Protein AF-A0A847SR63-F1 (afdb_monomer)

Radius of gyration: 13.43 Å; Cα contacts (8 Å, |Δi|>4): 79; chains: 1; bounding box: 44×21×29 Å

Structure (mmCIF, N/CA/C/O backbone):
data_AF-A0A847SR63-F1
#
_entry.id   AF-A0A847SR63-F1
#
loop_
_atom_site.group_PDB
_atom_site.id
_atom_site.type_symbol
_atom_site.label_atom_id
_atom_site.label_alt_id
_atom_site.label_comp_id
_atom_site.label_asym_id
_atom_site.label_entity_id
_atom_site.label_seq_id
_atom_site.pdbx_PDB_ins_code
_atom_site.Cartn_x
_atom_site.Cartn_y
_atom_site.Cartn_z
_atom_site.occupancy
_atom_site.B_iso_or_equiv
_atom_site.auth_seq_id
_atom_site.auth_comp_id
_atom_site.auth_asym_id
_atom_site.auth_atom_id
_atom_site.pdbx_PDB_model_num
ATOM 1 N N . MET A 1 1 ? -1.694 1.041 -18.157 1.00 77.69 1 MET A N 1
ATOM 2 C CA . MET A 1 1 ? -2.159 0.428 -16.887 1.00 77.69 1 MET A CA 1
ATOM 3 C C . MET A 1 1 ? -1.931 1.406 -15.738 1.00 77.69 1 MET A C 1
ATOM 5 O O . MET A 1 1 ? -1.073 2.272 -15.864 1.00 77.69 1 MET A O 1
ATOM 9 N N . ASN A 1 2 ? -2.719 1.317 -14.662 1.00 92.88 2 ASN A N 1
ATOM 10 C CA . ASN A 1 2 ? -2.617 2.179 -13.476 1.00 92.88 2 ASN A CA 1
ATOM 11 C C . ASN A 1 2 ? -2.223 1.361 -12.226 1.00 92.88 2 ASN A C 1
ATOM 13 O O . ASN A 1 2 ? -2.070 0.141 -12.300 1.00 92.88 2 ASN A O 1
ATOM 17 N N . SER A 1 3 ? -2.075 2.030 -11.077 1.00 95.62 3 SER A N 1
ATOM 18 C CA . SER A 1 3 ? -1.684 1.386 -9.812 1.00 95.62 3 SER A CA 1
ATOM 19 C C . SER A 1 3 ? -2.616 0.232 -9.410 1.00 95.62 3 SER A C 1
ATOM 21 O O . SER A 1 3 ? -2.138 -0.850 -9.071 1.00 95.62 3 SER A O 1
ATOM 23 N N . PHE A 1 4 ? -3.935 0.409 -9.555 1.00 96.56 4 PHE A N 1
ATOM 24 C CA . PHE A 1 4 ? -4.927 -0.627 -9.249 1.00 96.56 4 PHE A CA 1
ATOM 25 C C . PHE A 1 4 ? -4.761 -1.876 -10.125 1.00 96.56 4 PHE A C 1
ATOM 27 O O . PHE A 1 4 ? -4.704 -2.987 -9.604 1.00 96.56 4 PHE A O 1
ATOM 34 N N . ALA A 1 5 ? -4.595 -1.707 -11.441 1.00 97.06 5 ALA A N 1
ATOM 35 C CA . ALA A 1 5 ? -4.367 -2.830 -12.352 1.00 97.06 5 ALA A CA 1
ATOM 36 C C . ALA A 1 5 ? -3.095 -3.620 -11.989 1.00 97.06 5 ALA A C 1
ATOM 38 O O . ALA A 1 5 ? -3.076 -4.848 -12.067 1.00 97.06 5 ALA A O 1
ATOM 39 N N . HIS A 1 6 ? -2.037 -2.930 -11.552 1.00 97.75 6 HIS A N 1
ATOM 40 C CA . HIS A 1 6 ? -0.809 -3.578 -11.094 1.00 97.75 6 HIS A CA 1
ATOM 41 C C . HIS A 1 6 ? -0.974 -4.298 -9.760 1.00 97.75 6 HIS A C 1
ATOM 43 O O . HIS A 1 6 ? -0.430 -5.391 -9.617 1.00 97.75 6 HIS A O 1
ATOM 49 N N . PHE A 1 7 ? -1.725 -3.727 -8.818 1.00 97.56 7 PHE A N 1
ATOM 50 C CA . PHE A 1 7 ? -2.023 -4.370 -7.540 1.00 97.56 7 PHE A CA 1
ATOM 51 C C . PHE A 1 7 ? -2.856 -5.639 -7.733 1.00 97.56 7 PHE A C 1
ATOM 53 O O . PHE A 1 7 ? -2.508 -6.690 -7.203 1.00 97.56 7 PHE A O 1
ATOM 60 N N . LYS A 1 8 ? -3.880 -5.574 -8.590 1.00 97.12 8 LYS A N 1
ATOM 61 C CA . LYS A 1 8 ? -4.695 -6.725 -8.987 1.00 97.12 8 LYS A CA 1
ATOM 62 C C . LYS A 1 8 ? -3.848 -7.844 -9.602 1.00 97.12 8 LYS A C 1
ATOM 64 O O . LYS A 1 8 ? -3.945 -8.995 -9.189 1.00 97.12 8 LYS A O 1
ATOM 69 N N . ALA A 1 9 ? -2.962 -7.497 -10.538 1.00 97.31 9 ALA A N 1
ATOM 70 C CA . ALA A 1 9 ? -2.038 -8.456 -11.145 1.00 97.31 9 ALA A CA 1
ATOM 71 C C . ALA A 1 9 ? -1.045 -9.055 -10.131 1.00 97.31 9 ALA A C 1
ATOM 73 O O . ALA A 1 9 ? -0.723 -10.232 -10.224 1.00 97.31 9 ALA A O 1
ATOM 74 N N . PHE A 1 10 ? -0.571 -8.261 -9.165 1.00 97.56 10 PHE A N 1
ATOM 75 C CA . PHE A 1 10 ? 0.303 -8.728 -8.085 1.00 97.56 10 PHE A CA 1
ATOM 76 C C . PHE A 1 10 ? -0.406 -9.718 -7.150 1.00 97.56 10 PHE A C 1
ATOM 78 O O . PHE A 1 10 ? 0.188 -10.721 -6.763 1.00 97.56 10 PHE A O 1
ATOM 85 N N . LEU A 1 11 ? -1.662 -9.442 -6.791 1.00 96.88 11 LEU A N 1
ATOM 86 C CA . LEU A 1 11 ? -2.448 -10.315 -5.922 1.00 96.88 11 LEU A CA 1
ATOM 87 C C . LEU A 1 11 ? -2.909 -11.593 -6.627 1.00 96.88 11 LEU A C 1
ATOM 89 O O . LEU A 1 11 ? -3.108 -12.604 -5.958 1.00 96.88 11 LEU A O 1
ATOM 93 N N . GLY A 1 12 ? -3.120 -11.541 -7.946 1.00 97.06 12 GLY A N 1
ATOM 94 C CA . GLY A 1 12 ? -3.724 -12.643 -8.701 1.00 97.06 12 GLY A CA 1
ATOM 95 C C . GLY A 1 12 ? -5.178 -12.911 -8.298 1.00 97.06 12 GLY A C 1
ATOM 96 O O . GLY A 1 12 ? -5.664 -14.025 -8.461 1.00 97.06 12 GLY A O 1
ATOM 97 N N . LYS A 1 13 ? -5.856 -11.908 -7.728 1.00 94.94 13 LYS A N 1
ATOM 98 C CA . LYS A 1 13 ? -7.231 -11.990 -7.223 1.00 94.94 13 LYS A CA 1
ATOM 99 C C . LYS A 1 13 ? -8.022 -10.757 -7.645 1.00 94.94 13 LYS A C 1
ATOM 101 O O . LYS A 1 13 ? -7.464 -9.665 -7.756 1.00 94.94 13 LYS A O 1
ATOM 106 N N . ASP A 1 14 ? -9.329 -10.926 -7.818 1.00 93.88 14 ASP A N 1
ATOM 107 C CA . ASP A 1 14 ? -10.257 -9.825 -8.100 1.00 93.88 14 ASP A CA 1
ATOM 108 C C . ASP A 1 14 ? -10.701 -9.065 -6.844 1.00 93.88 14 ASP A C 1
ATOM 110 O O . ASP A 1 14 ? -11.099 -7.906 -6.940 1.00 93.88 14 ASP A O 1
ATOM 114 N N . PHE A 1 15 ? -10.608 -9.702 -5.674 1.00 94.06 15 PHE A N 1
ATOM 115 C CA . PHE A 1 15 ? -11.064 -9.166 -4.395 1.00 94.06 15 PHE A CA 1
ATOM 116 C C . PHE A 1 15 ? -10.078 -9.501 -3.268 1.00 94.06 15 PHE A C 1
ATOM 118 O O . PHE A 1 15 ? -9.411 -10.539 -3.299 1.00 94.06 15 PHE A O 1
ATOM 125 N N . ILE A 1 16 ? -9.995 -8.615 -2.274 1.00 94.69 16 ILE A N 1
ATOM 126 C CA . ILE A 1 16 ? -9.194 -8.776 -1.058 1.00 94.69 16 ILE A CA 1
ATOM 127 C C . ILE A 1 16 ? -9.881 -8.044 0.100 1.00 94.69 16 ILE A C 1
ATOM 129 O O . ILE A 1 16 ? -10.385 -6.934 -0.078 1.00 94.69 16 ILE A O 1
ATOM 133 N N . SER A 1 17 ? -9.903 -8.657 1.283 1.00 95.94 17 SER A N 1
ATOM 134 C CA . SER A 1 17 ? -10.426 -8.017 2.492 1.00 95.94 17 SER A CA 1
ATOM 135 C C . SER A 1 17 ? -9.421 -7.001 3.061 1.00 95.94 17 SER A C 1
ATOM 137 O O . SER A 1 17 ? -8.216 -7.259 3.006 1.00 95.94 17 SER A O 1
ATOM 139 N N . PRO A 1 18 ? -9.859 -5.882 3.678 1.00 95.19 18 PRO A N 1
ATOM 140 C CA . PRO A 1 18 ? -8.953 -4.939 4.341 1.00 95.19 18 PRO A CA 1
ATOM 141 C C . PRO A 1 18 ? -8.000 -5.601 5.348 1.00 95.19 18 PRO A C 1
ATOM 143 O O . PRO A 1 18 ? -6.830 -5.238 5.405 1.00 95.19 18 PRO A O 1
ATOM 146 N N . VAL A 1 19 ? -8.450 -6.634 6.074 1.00 95.62 19 VAL A N 1
ATOM 147 C CA . VAL A 1 19 ? -7.617 -7.360 7.055 1.00 95.62 19 VAL A CA 1
ATOM 148 C C . VAL A 1 19 ? -6.421 -8.082 6.418 1.00 95.62 19 VAL A C 1
ATOM 150 O O . VAL A 1 19 ? -5.403 -8.302 7.069 1.00 95.62 19 VAL A O 1
ATOM 153 N N . GLU A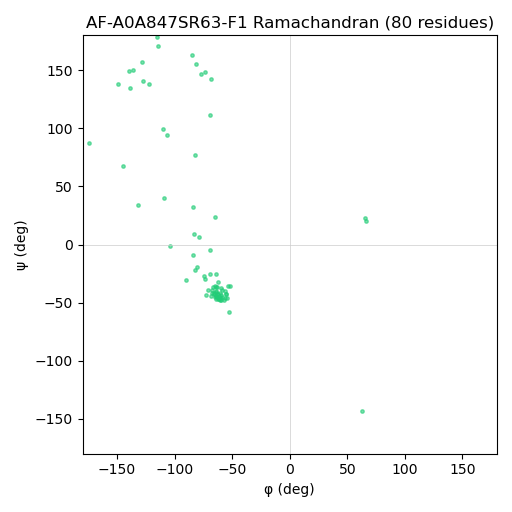 1 20 ? -6.514 -8.434 5.133 1.00 96.06 20 GLU A N 1
ATOM 154 C CA . GLU A 1 20 ? -5.422 -9.076 4.396 1.00 96.06 20 GLU A CA 1
ATOM 155 C C . GLU A 1 20 ? -4.376 -8.054 3.912 1.00 96.06 20 GLU A C 1
ATOM 157 O O . GLU A 1 20 ? -3.234 -8.425 3.626 1.00 96.06 20 GLU A O 1
ATOM 162 N N . ILE A 1 21 ? -4.725 -6.761 3.835 1.00 97.12 21 ILE A N 1
ATOM 163 C CA . ILE A 1 21 ? -3.816 -5.688 3.410 1.00 97.12 21 ILE A CA 1
ATOM 164 C C . ILE A 1 21 ? -2.951 -5.273 4.605 1.00 97.12 21 ILE A C 1
ATOM 166 O O . ILE A 1 21 ? -3.149 -4.251 5.256 1.00 97.12 21 ILE A O 1
ATOM 170 N N . THR A 1 22 ? -1.963 -6.113 4.891 1.00 97.75 22 THR A N 1
ATOM 171 C CA . THR A 1 22 ? -0.947 -5.873 5.919 1.00 97.75 22 THR A CA 1
ATOM 172 C C . THR A 1 22 ? 0.214 -5.041 5.377 1.00 97.75 22 THR A C 1
ATOM 174 O O . THR A 1 22 ? 0.460 -4.995 4.169 1.00 97.75 22 THR A O 1
ATOM 177 N N . GLU A 1 23 ? 1.019 -4.464 6.271 1.00 98.12 23 GLU A N 1
ATOM 178 C CA . GLU A 1 23 ? 2.257 -3.765 5.898 1.00 98.12 23 GLU A CA 1
ATOM 179 C C . GLU A 1 23 ? 3.187 -4.644 5.040 1.00 98.12 23 GLU A C 1
ATOM 181 O O . GLU A 1 23 ? 3.819 -4.171 4.093 1.00 98.12 23 GLU A O 1
ATOM 186 N N . ASN A 1 24 ? 3.232 -5.955 5.307 1.00 98.00 24 ASN A N 1
ATOM 187 C CA . ASN A 1 24 ? 4.011 -6.900 4.509 1.00 98.00 24 ASN A CA 1
ATOM 188 C C . ASN A 1 24 ? 3.497 -7.006 3.061 1.00 98.00 24 ASN A C 1
ATOM 190 O O . ASN A 1 24 ? 4.296 -7.033 2.123 1.00 98.00 24 ASN A O 1
ATOM 194 N N . ILE A 1 25 ? 2.176 -7.017 2.848 1.00 97.94 25 ILE A N 1
ATOM 195 C CA . ILE A 1 25 ? 1.590 -6.972 1.499 1.00 97.94 25 ILE A CA 1
ATOM 196 C C . ILE A 1 25 ? 1.944 -5.656 0.804 1.00 97.94 25 ILE A C 1
ATOM 198 O O . ILE A 1 25 ? 2.359 -5.678 -0.356 1.00 97.94 25 ILE A O 1
ATOM 202 N N . CYS A 1 26 ? 1.881 -4.528 1.514 1.00 98.44 26 CYS A N 1
ATOM 203 C CA . CYS A 1 26 ? 2.283 -3.224 0.987 1.00 98.44 26 CYS A CA 1
ATOM 204 C C . CYS A 1 26 ? 3.768 -3.208 0.567 1.00 98.44 26 CYS A C 1
ATOM 206 O O . CYS A 1 26 ? 4.097 -2.812 -0.556 1.00 98.44 26 CYS A O 1
ATOM 208 N N . LYS A 1 27 ? 4.667 -3.741 1.408 1.00 98.56 27 LYS A N 1
ATOM 209 C CA . LYS A 1 27 ? 6.101 -3.908 1.103 1.00 98.56 27 LYS A CA 1
ATOM 210 C C . LYS A 1 27 ? 6.331 -4.785 -0.130 1.00 98.56 27 LYS A C 1
ATOM 212 O O . LYS A 1 27 ? 7.125 -4.423 -1.002 1.00 98.56 27 LYS A O 1
ATOM 217 N N . ARG A 1 28 ? 5.632 -5.919 -0.233 1.00 98.44 28 ARG A N 1
ATOM 218 C CA . ARG A 1 28 ? 5.741 -6.846 -1.372 1.00 98.44 28 ARG A CA 1
ATOM 219 C C . ARG A 1 28 ? 5.202 -6.242 -2.663 1.00 98.44 28 ARG A C 1
ATOM 221 O O . ARG A 1 28 ? 5.832 -6.409 -3.704 1.00 98.44 28 ARG A O 1
ATOM 228 N N . PHE A 1 29 ? 4.107 -5.489 -2.602 1.00 98.56 29 PHE A N 1
ATOM 229 C CA . PHE A 1 29 ? 3.593 -4.779 -3.768 1.00 98.56 29 PHE A CA 1
ATOM 230 C C . PHE A 1 29 ? 4.581 -3.713 -4.259 1.00 98.56 29 PHE A C 1
ATOM 232 O O . PHE A 1 29 ? 4.878 -3.656 -5.453 1.00 98.56 29 PHE A O 1
ATOM 239 N N . ARG A 1 30 ? 5.179 -2.927 -3.350 1.00 98.25 30 ARG A N 1
ATOM 240 C CA . ARG A 1 30 ? 6.262 -1.995 -3.710 1.00 98.25 30 ARG A CA 1
ATOM 241 C C . ARG A 1 30 ? 7.415 -2.721 -4.399 1.00 98.25 30 ARG A C 1
ATOM 243 O O . ARG A 1 30 ? 7.906 -2.259 -5.425 1.00 98.25 30 ARG A O 1
ATOM 250 N N . ARG A 1 31 ? 7.841 -3.861 -3.845 1.00 98.31 31 ARG A N 1
ATOM 251 C CA . ARG A 1 31 ? 8.923 -4.674 -4.416 1.00 98.31 31 ARG A CA 1
ATOM 252 C C . ARG A 1 31 ? 8.581 -5.159 -5.825 1.00 98.31 31 ARG A C 1
ATOM 254 O O . ARG A 1 31 ? 9.398 -4.983 -6.719 1.00 98.31 31 ARG A O 1
ATOM 261 N N . TYR A 1 32 ? 7.362 -5.653 -6.035 1.00 98.25 32 TYR A N 1
ATOM 262 C CA . TYR A 1 32 ? 6.853 -6.033 -7.353 1.00 98.25 32 TYR A CA 1
ATOM 263 C C . TYR A 1 32 ? 6.931 -4.880 -8.369 1.00 98.25 32 TYR A C 1
ATOM 265 O O . TYR A 1 32 ? 7.361 -5.091 -9.501 1.00 98.25 32 TYR A O 1
ATOM 273 N N . LEU A 1 33 ? 6.574 -3.652 -7.976 1.00 97.88 33 LEU A N 1
ATOM 274 C CA . LEU A 1 33 ? 6.696 -2.484 -8.857 1.00 97.88 33 LEU A CA 1
ATOM 275 C C . LEU A 1 33 ? 8.159 -2.155 -9.188 1.00 97.88 33 LEU A C 1
ATOM 277 O O . LEU A 1 33 ? 8.462 -1.851 -10.339 1.00 97.88 33 LEU A O 1
ATOM 281 N N . LEU A 1 34 ? 9.056 -2.231 -8.200 1.00 97.00 34 LEU A N 1
ATOM 282 C CA . LEU A 1 34 ? 10.493 -1.994 -8.386 1.00 97.00 34 LEU A CA 1
ATOM 283 C C . LEU A 1 34 ? 11.149 -3.044 -9.290 1.00 97.00 34 LEU A C 1
ATOM 285 O O . LEU A 1 34 ? 12.046 -2.707 -10.052 1.00 97.00 34 LEU A O 1
ATOM 289 N N . ASP A 1 35 ? 10.716 -4.301 -9.216 1.00 96.31 35 ASP A N 1
ATOM 290 C CA . ASP A 1 35 ? 11.245 -5.367 -10.073 1.00 96.31 35 ASP A CA 1
ATOM 291 C C . ASP A 1 35 ? 10.722 -5.273 -11.511 1.00 96.31 35 ASP A C 1
ATOM 293 O O . ASP A 1 35 ? 11.398 -5.700 -12.445 1.00 96.31 35 ASP A O 1
ATOM 297 N N . LYS A 1 36 ? 9.535 -4.686 -11.698 1.00 95.69 36 LYS A N 1
ATOM 298 C CA . LYS A 1 36 ? 8.875 -4.577 -13.002 1.00 95.69 36 LYS A CA 1
ATOM 299 C C . LYS A 1 36 ? 9.221 -3.305 -13.775 1.00 95.69 36 LYS A C 1
ATOM 301 O O . LYS A 1 36 ? 9.189 -3.324 -15.003 1.00 95.69 36 LYS A O 1
ATOM 306 N N . PHE A 1 37 ? 9.500 -2.200 -13.087 1.00 95.69 37 PHE A N 1
ATOM 307 C CA . PHE A 1 37 ? 9.665 -0.887 -13.710 1.00 95.69 37 PHE A CA 1
ATOM 308 C C . PHE A 1 37 ? 10.969 -0.199 -13.295 1.00 95.69 37 PHE A C 1
ATOM 310 O O . PHE A 1 37 ? 11.521 -0.458 -12.229 1.00 95.69 37 PHE A O 1
ATOM 317 N N . ASN A 1 38 ? 11.425 0.728 -14.139 1.00 94.19 38 ASN A N 1
ATOM 318 C CA . ASN A 1 38 ? 12.597 1.578 -13.919 1.00 94.19 38 ASN A CA 1
ATOM 319 C C . ASN A 1 38 ? 12.180 3.053 -13.779 1.00 94.19 38 ASN A C 1
ATOM 321 O O . ASN A 1 38 ? 11.027 3.406 -14.037 1.00 94.19 38 ASN A O 1
ATOM 325 N N . GLY A 1 39 ? 13.120 3.912 -13.383 1.00 94.19 39 GLY A N 1
ATOM 326 C CA . GLY A 1 39 ? 12.888 5.346 -13.214 1.00 94.19 39 GLY A CA 1
ATOM 327 C C . GLY A 1 39 ? 11.856 5.638 -12.124 1.00 94.19 39 GLY A C 1
ATOM 328 O O . GLY A 1 39 ? 11.791 4.932 -11.114 1.00 94.19 39 GLY A O 1
ATOM 329 N N . ASP A 1 40 ? 11.027 6.658 -12.342 1.00 95.50 40 ASP A N 1
ATOM 330 C CA . ASP A 1 40 ? 10.035 7.126 -11.362 1.00 95.50 40 ASP A CA 1
ATOM 331 C C . ASP A 1 40 ? 8.714 6.356 -11.381 1.00 95.50 40 ASP A C 1
ATOM 333 O O . ASP A 1 40 ? 7.877 6.510 -10.489 1.00 95.50 40 ASP A O 1
ATOM 337 N N . THR A 1 41 ? 8.511 5.482 -12.368 1.00 96.12 41 THR A N 1
ATOM 338 C CA . THR A 1 41 ? 7.267 4.723 -12.528 1.00 96.12 41 THR A CA 1
ATOM 339 C C . THR A 1 41 ? 6.866 3.917 -11.278 1.00 96.12 41 THR A C 1
ATOM 341 O O . THR A 1 41 ? 5.702 4.031 -10.877 1.00 96.12 41 THR A O 1
ATOM 344 N N . PRO A 1 42 ? 7.760 3.158 -10.601 1.00 97.50 42 PRO A N 1
ATOM 345 C CA . PRO A 1 42 ? 7.401 2.469 -9.360 1.00 97.50 42 PRO A CA 1
ATOM 346 C C . PRO A 1 42 ? 6.932 3.430 -8.261 1.00 97.50 42 PRO A C 1
ATOM 348 O O . PRO A 1 42 ? 5.920 3.168 -7.607 1.00 97.50 42 PRO A O 1
ATOM 351 N N . SER A 1 43 ? 7.625 4.562 -8.093 1.00 97.62 43 SER A N 1
ATOM 352 C CA . SER A 1 43 ? 7.298 5.576 -7.087 1.00 97.62 43 SER A CA 1
ATOM 353 C C . SER A 1 43 ? 5.922 6.185 -7.346 1.00 97.62 43 SER A C 1
ATOM 355 O O . SER A 1 43 ? 5.083 6.254 -6.444 1.00 97.62 43 SER A O 1
ATOM 357 N N . ASN A 1 44 ? 5.643 6.533 -8.603 1.00 97.56 44 ASN A N 1
ATOM 358 C CA . ASN A 1 44 ? 4.372 7.112 -9.022 1.00 97.56 44 ASN A CA 1
ATOM 359 C C . ASN A 1 44 ? 3.201 6.155 -8.768 1.00 97.56 44 ASN A C 1
ATOM 361 O O . ASN A 1 44 ? 2.186 6.553 -8.189 1.00 97.56 44 ASN A O 1
ATOM 365 N N . TYR A 1 45 ? 3.330 4.879 -9.144 1.00 98.25 45 TYR A N 1
ATOM 366 C CA . TYR A 1 45 ? 2.272 3.897 -8.898 1.00 98.25 45 TYR A CA 1
ATOM 367 C C . TYR A 1 45 ? 2.082 3.595 -7.416 1.00 98.25 45 TYR A C 1
ATOM 369 O O . TYR A 1 45 ? 0.937 3.533 -6.956 1.00 98.25 45 TYR A O 1
ATOM 377 N N . TYR A 1 46 ? 3.166 3.457 -6.656 1.00 98.31 46 TYR A N 1
ATOM 378 C CA . TYR A 1 46 ? 3.060 3.191 -5.228 1.00 98.31 46 TYR A CA 1
ATOM 379 C C . TYR A 1 46 ? 2.460 4.382 -4.465 1.00 98.31 46 TYR A C 1
ATOM 381 O O . TYR A 1 46 ? 1.625 4.192 -3.587 1.00 98.31 46 TYR A O 1
ATOM 389 N N . SER A 1 47 ? 2.778 5.617 -4.858 1.00 98.31 47 SER A N 1
ATOM 390 C CA . SER A 1 47 ? 2.191 6.829 -4.267 1.00 98.31 47 SER A CA 1
ATOM 391 C C . SER A 1 47 ? 0.671 6.884 -4.443 1.00 98.31 47 SER A C 1
ATOM 393 O O . SER A 1 47 ? -0.052 7.180 -3.493 1.00 98.31 47 SER A O 1
ATOM 395 N N . ARG A 1 48 ? 0.161 6.514 -5.627 1.00 98.25 48 ARG A N 1
ATOM 396 C CA . ARG A 1 48 ? -1.292 6.412 -5.866 1.00 98.25 48 ARG A CA 1
ATOM 397 C C . ARG A 1 48 ? -1.947 5.327 -5.012 1.00 98.25 48 ARG A C 1
ATOM 399 O O . ARG A 1 48 ? -3.058 5.531 -4.537 1.00 98.25 48 ARG A O 1
ATOM 406 N N . PHE A 1 49 ? -1.257 4.212 -4.780 1.00 98.31 49 PHE A N 1
ATOM 407 C CA . PHE A 1 49 ? -1.725 3.176 -3.859 1.00 98.31 49 PHE A CA 1
ATOM 408 C C . PHE A 1 49 ? -1.796 3.698 -2.416 1.00 98.31 49 PHE A C 1
ATOM 410 O O . PHE A 1 49 ? -2.839 3.560 -1.781 1.00 98.31 49 PH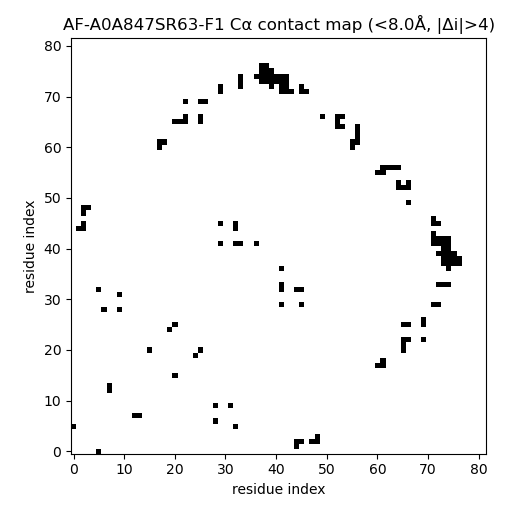E A O 1
ATOM 417 N N . LYS A 1 50 ? -0.754 4.392 -1.927 1.00 98.50 50 LYS A N 1
ATOM 418 C CA . LYS A 1 50 ? -0.766 5.021 -0.591 1.00 98.50 50 LYS A CA 1
ATOM 419 C C . LYS A 1 50 ? -1.943 5.981 -0.416 1.00 98.50 50 LYS A C 1
ATOM 421 O O . LYS A 1 50 ? -2.549 5.998 0.648 1.00 98.50 50 LYS A O 1
ATOM 426 N N . TRP A 1 51 ? -2.286 6.764 -1.441 1.00 98.19 51 TRP A N 1
ATOM 427 C CA . TRP A 1 51 ? -3.431 7.682 -1.374 1.00 98.19 51 TRP A CA 1
ATOM 428 C C . TRP A 1 51 ? -4.756 6.951 -1.168 1.0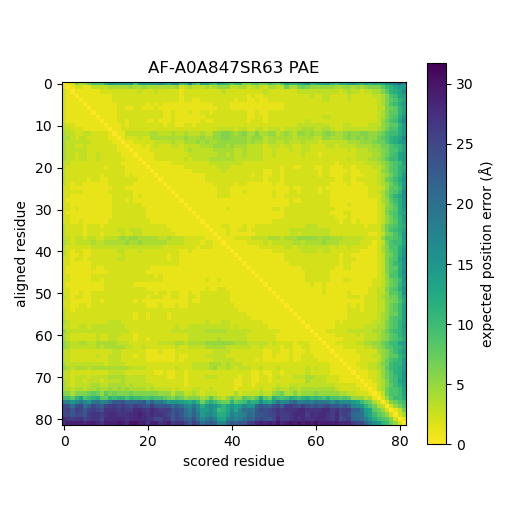0 98.19 51 TRP A C 1
ATOM 430 O O . TRP A 1 51 ? -5.554 7.378 -0.339 1.00 98.19 51 TRP A O 1
ATOM 440 N N . VAL A 1 52 ? -4.966 5.837 -1.871 1.00 97.44 52 VAL A N 1
ATOM 441 C CA . VAL A 1 52 ? -6.177 5.018 -1.713 1.00 97.44 52 VAL A CA 1
ATOM 442 C C . VAL A 1 52 ? -6.241 4.410 -0.313 1.00 97.44 52 VAL A C 1
ATOM 444 O O . VAL A 1 52 ? -7.276 4.499 0.338 1.00 97.44 52 VAL A O 1
ATOM 447 N N . ILE A 1 53 ? -5.133 3.850 0.185 1.00 98.19 53 ILE A N 1
ATOM 448 C CA . ILE A 1 53 ? -5.092 3.283 1.539 1.00 98.19 53 ILE A CA 1
ATOM 449 C C . ILE A 1 53 ? -5.309 4.365 2.602 1.00 98.19 53 ILE A C 1
ATOM 451 O O . ILE A 1 53 ? -6.042 4.139 3.563 1.00 98.19 53 ILE A O 1
ATOM 455 N N . LYS A 1 54 ? -4.733 5.559 2.420 1.00 98.38 54 LYS A N 1
ATOM 456 C CA . LYS A 1 54 ? -4.954 6.695 3.320 1.00 98.38 54 LYS A CA 1
ATOM 457 C C . LYS A 1 54 ? -6.431 7.089 3.362 1.00 98.38 54 LYS A C 1
ATOM 459 O O . LYS A 1 54 ? -6.971 7.214 4.454 1.00 98.38 54 LYS A O 1
ATOM 464 N N . ALA A 1 55 ? -7.083 7.218 2.205 1.00 98.19 55 ALA A N 1
ATOM 465 C CA . ALA A 1 55 ? -8.516 7.507 2.128 1.00 98.19 55 ALA A CA 1
ATOM 466 C C . ALA A 1 55 ? -9.350 6.420 2.826 1.00 98.19 55 ALA A C 1
ATOM 468 O O . ALA A 1 55 ? -10.155 6.727 3.695 1.00 98.19 55 ALA A O 1
ATOM 469 N N . ALA A 1 56 ? -9.069 5.144 2.551 1.00 97.62 56 ALA A N 1
ATOM 470 C CA . ALA A 1 56 ? -9.745 4.028 3.207 1.00 97.62 56 ALA A CA 1
ATOM 471 C C . ALA A 1 56 ? -9.508 3.993 4.732 1.00 97.62 56 ALA A C 1
ATOM 473 O O . ALA A 1 56 ? -10.385 3.587 5.490 1.00 97.62 56 ALA A O 1
ATOM 474 N N . THR A 1 57 ? -8.338 4.436 5.201 1.00 98.12 57 THR A N 1
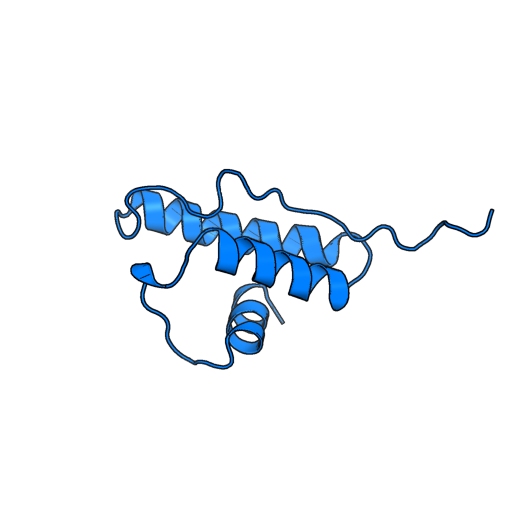ATOM 475 C CA . THR A 1 57 ? -8.051 4.584 6.636 1.00 98.12 57 THR A CA 1
ATOM 476 C C . THR A 1 57 ? -8.886 5.714 7.242 1.00 98.12 57 THR A C 1
ATOM 478 O O . THR A 1 57 ? -9.488 5.529 8.295 1.00 98.12 57 THR A O 1
ATOM 481 N N . THR A 1 58 ? -8.990 6.863 6.564 1.00 98.19 58 THR A N 1
ATOM 482 C CA . THR A 1 58 ? -9.883 7.966 6.967 1.00 98.19 58 THR A CA 1
ATOM 483 C C . THR A 1 58 ? -11.346 7.519 7.035 1.00 98.19 58 THR A C 1
ATOM 485 O O . THR A 1 58 ? -12.041 7.852 7.994 1.00 98.19 58 THR A O 1
ATOM 488 N N . ASP A 1 59 ? -11.774 6.685 6.089 1.00 98.12 59 ASP A N 1
ATOM 489 C CA . ASP A 1 59 ? -13.115 6.090 6.035 1.00 98.12 59 ASP A CA 1
ATOM 490 C C . ASP A 1 59 ? -13.297 4.900 6.999 1.00 98.12 59 ASP A C 1
ATOM 492 O O . ASP A 1 59 ? -14.341 4.250 7.002 1.00 98.12 59 ASP A O 1
ATOM 496 N N . LYS A 1 60 ? -12.303 4.624 7.855 1.00 96.94 60 LYS A N 1
ATOM 497 C CA . LYS A 1 60 ? -12.321 3.596 8.910 1.00 96.94 60 LYS A CA 1
ATOM 498 C C . LYS A 1 60 ? -12.377 2.145 8.413 1.00 96.94 60 LYS A C 1
ATOM 500 O O . LYS A 1 60 ? -12.684 1.249 9.196 1.00 96.94 60 LYS A O 1
ATOM 505 N N . TYR A 1 61 ? -12.006 1.881 7.157 1.00 96.75 61 TYR A N 1
ATOM 506 C CA . TYR A 1 61 ? -11.739 0.510 6.689 1.00 96.75 61 TYR A CA 1
ATOM 507 C C . TYR A 1 61 ? -10.468 -0.075 7.314 1.00 96.75 61 TYR A C 1
ATOM 509 O O . TYR A 1 61 ? -10.337 -1.293 7.428 1.00 96.75 61 TYR A O 1
ATOM 517 N N . PHE A 1 62 ? -9.539 0.792 7.720 1.00 96.94 62 PHE A N 1
ATOM 518 C CA . PHE 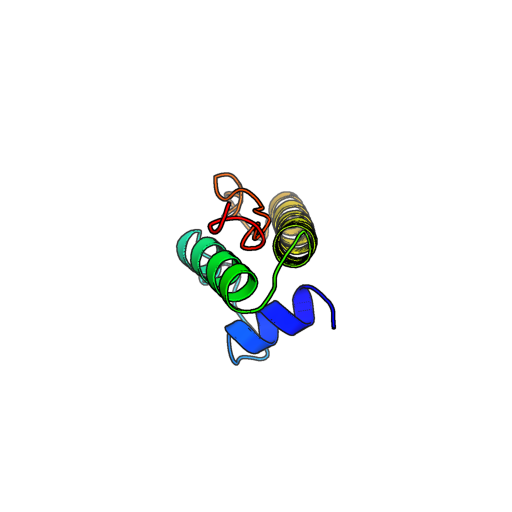A 1 62 ? -8.328 0.434 8.445 1.00 96.94 62 PHE A CA 1
ATOM 519 C C . PHE A 1 62 ? -8.280 1.183 9.774 1.00 96.94 62 PHE A C 1
ATOM 521 O O . PHE A 1 62 ? -8.574 2.374 9.823 1.00 96.94 62 PHE A O 1
ATOM 528 N N . ILE A 1 63 ? -7.867 0.494 10.840 1.00 94.81 63 ILE A N 1
ATOM 529 C CA . ILE A 1 63 ? -7.600 1.125 12.143 1.00 94.81 63 ILE A CA 1
ATOM 530 C C . ILE A 1 63 ? -6.298 1.929 12.067 1.00 94.81 63 ILE A C 1
ATOM 532 O O . ILE A 1 63 ? -6.219 3.058 12.543 1.00 94.81 63 ILE A O 1
ATOM 536 N N . THR A 1 64 ? -5.278 1.345 11.439 1.00 95.94 64 THR A N 1
ATOM 537 C CA . THR A 1 64 ? -3.974 1.958 11.193 1.00 95.94 64 THR A CA 1
ATOM 538 C C . THR A 1 64 ? -3.639 1.836 9.715 1.00 95.94 64 THR A C 1
ATOM 540 O O . THR A 1 64 ? -3.928 0.816 9.094 1.00 95.94 64 THR A O 1
ATOM 543 N N . ASN A 1 65 ? -3.039 2.875 9.132 1.00 97.75 65 ASN A N 1
ATOM 544 C CA . ASN A 1 65 ? -2.650 2.864 7.726 1.00 97.75 65 ASN A CA 1
ATOM 545 C C . ASN A 1 65 ? -1.488 1.870 7.509 1.00 97.75 65 ASN A C 1
ATOM 547 O O . ASN A 1 65 ? -0.364 2.169 7.918 1.00 97.75 65 ASN A O 1
ATOM 551 N N . PRO A 1 66 ? -1.683 0.735 6.807 1.00 97.81 66 PRO A N 1
ATOM 552 C CA . PRO A 1 66 ? -0.624 -0.258 6.602 1.00 97.81 66 PRO A CA 1
ATOM 553 C C . PRO A 1 66 ? 0.506 0.229 5.678 1.00 97.81 66 PRO A C 1
ATOM 555 O O . PRO A 1 66 ? 1.492 -0.476 5.474 1.00 97.81 66 PRO A O 1
ATOM 558 N N . THR A 1 67 ? 0.378 1.420 5.083 1.00 98.00 67 THR A N 1
ATOM 559 C CA . THR A 1 67 ? 1.398 2.013 4.208 1.00 98.00 67 THR A CA 1
ATOM 560 C C . THR A 1 67 ? 2.208 3.129 4.852 1.00 98.00 67 THR A C 1
ATOM 562 O O . THR A 1 67 ? 3.087 3.666 4.173 1.00 98.00 67 THR A O 1
ATOM 565 N N . GLU A 1 68 ? 1.924 3.497 6.105 1.00 96.19 68 GLU A N 1
ATOM 566 C CA . GLU A 1 68 ? 2.518 4.669 6.764 1.00 96.19 68 GLU A CA 1
ATOM 567 C C . GLU A 1 68 ? 4.053 4.623 6.675 1.00 96.19 68 GLU A C 1
ATOM 569 O O . GLU A 1 68 ? 4.660 5.429 5.963 1.00 96.19 68 GLU A O 1
ATOM 574 N N . GLU A 1 69 ? 4.635 3.543 7.198 1.00 96.56 69 GLU A N 1
ATOM 575 C CA . GLU A 1 69 ? 6.081 3.283 7.263 1.00 96.56 69 GLU A CA 1
ATOM 576 C C . GLU A 1 69 ? 6.675 2.675 5.978 1.00 96.56 69 GLU A C 1
ATOM 578 O O . GLU A 1 69 ? 7.831 2.249 5.931 1.00 96.56 69 GLU A O 1
ATOM 583 N N . VAL A 1 70 ? 5.897 2.608 4.893 1.00 97.25 70 VAL A N 1
ATOM 584 C CA . VAL A 1 70 ? 6.370 2.075 3.610 1.00 97.25 70 VAL A CA 1
ATOM 585 C C . VAL A 1 70 ? 6.489 3.222 2.606 1.00 97.25 70 VAL A C 1
ATOM 587 O O . VAL A 1 70 ? 5.482 3.640 2.024 1.00 97.25 70 VAL A O 1
ATOM 590 N N . PRO A 1 71 ? 7.693 3.777 2.373 1.00 96.50 71 PRO A N 1
ATOM 591 C CA . PRO A 1 71 ? 7.872 4.877 1.433 1.00 96.50 71 PRO A CA 1
ATOM 592 C C . PRO A 1 71 ? 7.761 4.403 -0.019 1.00 96.50 71 PRO A C 1
ATOM 594 O O . PRO A 1 71 ? 8.143 3.273 -0.349 1.00 96.50 71 PRO A O 1
ATOM 597 N N . ALA A 1 72 ? 7.270 5.294 -0.884 1.00 96.38 72 ALA A N 1
ATOM 598 C CA . ALA A 1 72 ? 7.387 5.149 -2.331 1.00 96.38 72 ALA A CA 1
ATOM 599 C C . ALA A 1 72 ? 8.854 5.303 -2.749 1.00 96.38 72 ALA A C 1
ATOM 601 O O . ALA A 1 72 ? 9.592 6.089 -2.158 1.00 96.38 72 ALA A O 1
ATOM 602 N N . GLN A 1 73 ? 9.289 4.512 -3.727 1.00 96.38 73 GLN A N 1
ATOM 603 C CA . GLN A 1 73 ? 10.687 4.459 -4.151 1.00 96.38 73 GLN A CA 1
ATOM 604 C C . GLN A 1 73 ? 10.764 4.393 -5.673 1.00 96.38 73 GLN A C 1
ATOM 606 O O . GLN A 1 73 ? 10.038 3.613 -6.289 1.00 96.38 73 GLN A O 1
ATOM 611 N N . SER A 1 74 ? 11.648 5.196 -6.264 1.00 94.69 74 SER A N 1
ATOM 612 C CA . SER A 1 74 ? 12.027 5.098 -7.678 1.00 94.69 74 SER A CA 1
ATOM 613 C C . SER A 1 74 ? 13.084 4.004 -7.866 1.00 94.69 74 SER A C 1
ATOM 615 O O . SER A 1 74 ? 13.819 3.668 -6.935 1.00 94.69 74 SER A O 1
ATOM 617 N N . ASN A 1 75 ? 13.178 3.441 -9.071 1.00 93.75 75 ASN A N 1
ATOM 618 C CA . ASN A 1 75 ? 14.199 2.452 -9.417 1.00 93.75 75 ASN A CA 1
ATOM 619 C C . ASN A 1 75 ? 15.258 3.080 -10.336 1.00 93.75 75 ASN A C 1
ATOM 621 O O . ASN A 1 75 ? 15.115 3.112 -11.557 1.00 93.75 75 ASN A O 1
ATOM 625 N N . LEU A 1 76 ? 16.342 3.563 -9.730 1.00 82.56 76 LEU A N 1
ATOM 626 C CA . LEU A 1 76 ? 17.424 4.303 -10.388 1.00 82.56 76 LEU A CA 1
ATOM 627 C C . LEU A 1 76 ? 18.487 3.402 -11.046 1.00 82.56 76 LEU A C 1
ATOM 629 O O . LEU A 1 76 ? 19.656 3.769 -11.086 1.00 82.56 76 LEU A O 1
ATOM 633 N N . LYS A 1 77 ? 18.142 2.218 -11.570 1.00 68.25 77 LYS A N 1
ATOM 634 C CA . LYS A 1 77 ? 19.110 1.283 -12.194 1.00 68.25 77 LYS A CA 1
ATOM 635 C C . LYS A 1 77 ? 19.805 1.791 -13.486 1.00 68.25 77 LYS A C 1
ATOM 637 O O . LYS A 1 77 ? 20.324 0.986 -14.248 1.00 68.25 77 LYS A O 1
ATOM 642 N N . HIS A 1 78 ? 19.901 3.102 -13.708 1.00 51.59 78 HIS A N 1
ATOM 643 C CA . HIS A 1 78 ? 20.638 3.738 -14.803 1.00 51.59 78 HIS A CA 1
ATOM 644 C C . HIS A 1 78 ? 21.920 4.474 -14.346 1.00 51.59 78 HIS A C 1
ATOM 646 O O . HIS A 1 78 ? 22.182 5.561 -14.825 1.00 51.59 78 HIS A O 1
ATOM 652 N N . ASN A 1 79 ? 22.713 3.931 -13.411 1.00 48.75 79 ASN A N 1
ATOM 653 C CA . ASN A 1 79 ? 24.158 4.237 -13.326 1.00 48.75 79 ASN A CA 1
ATOM 654 C C . ASN A 1 79 ? 24.861 3.373 -12.265 1.00 48.75 79 ASN A C 1
ATOM 656 O O . ASN A 1 79 ? 25.001 3.758 -11.108 1.00 48.75 79 ASN A O 1
ATOM 660 N N . ARG A 1 80 ? 25.317 2.177 -12.651 1.00 50.31 80 ARG A N 1
ATOM 661 C CA .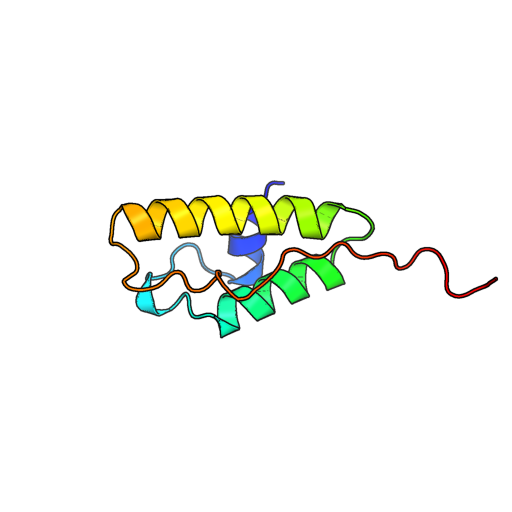 ARG A 1 80 ? 26.406 1.472 -11.940 1.00 50.31 80 ARG A CA 1
ATOM 662 C C . ARG A 1 80 ? 27.482 0.962 -12.905 1.00 50.31 80 ARG A C 1
ATOM 664 O O . ARG A 1 80 ? 28.075 -0.082 -12.672 1.00 50.31 80 ARG A O 1
ATOM 671 N N . PHE A 1 81 ? 27.714 1.733 -13.968 1.00 52.75 81 PHE A N 1
ATOM 672 C CA . PHE A 1 81 ? 28.868 1.623 -14.861 1.00 52.75 81 PHE A CA 1
ATOM 673 C C . PHE A 1 81 ? 29.280 3.025 -15.341 1.00 52.75 81 PHE A C 1
ATOM 675 O O . PHE A 1 81 ? 29.095 3.361 -16.504 1.00 52.75 81 PHE A O 1
ATOM 682 N N . THR A 1 82 ? 29.779 3.845 -14.419 1.00 45.03 82 THR A N 1
ATOM 683 C CA . THR A 1 82 ? 30.746 4.931 -14.662 1.00 45.03 82 THR A CA 1
ATOM 684 C C . THR A 1 82 ? 31.587 5.056 -13.410 1.00 45.03 82 THR A C 1
ATOM 686 O O . THR A 1 82 ? 30.947 5.173 -12.337 1.00 45.03 82 THR A O 1
#

Foldseek 3Di:
DALVVLLCVQVVDPDDQLVVPALVSLQVSLVSLLVVDAFCRSLRSSVVVQVVLVVCVVVVSDVDRRCPPPHRDHRHPPDPDD

Secondary structure (DSSP, 8-state):
--HHHHHHHHHT-S---GGG--HHHHHHHHHHHHHH--BTHHHHHHHHHHH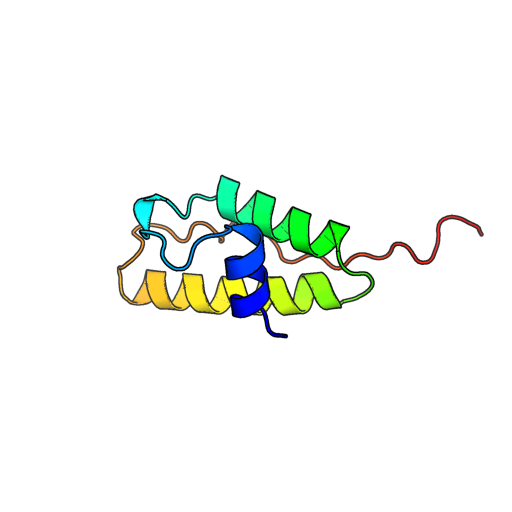HHHHHHHTTS-SS-TTTT-----B--S-S--

Seque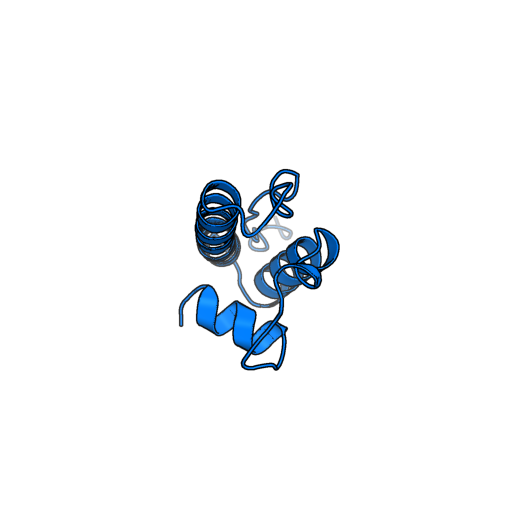nce (82 aa):
MNSFAHFKAFLGKDFISPVEITENICKRFRRYLLDKFNGDTPSNYYSRFKWVIKAATTDKYFITNPTEEVPAQSNLKHNRFT

I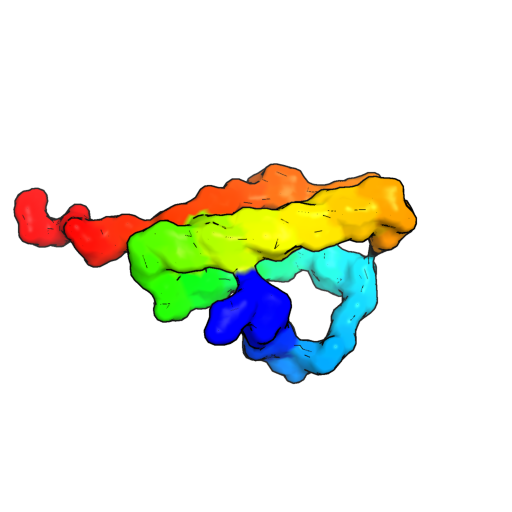nterPro domains:
  IPR010998 Integrase/recombinase, N-terminal [G3DSA:1.10.150.130] (1-77)
  IPR011010 DNA breaking-rejoining enzyme, catalytic core [SSF56349] (4-77)
  IPR025269 Phage integrase SAM-like domain [PF13102] (3-67)

pLDDT: mean 93.28, std 11.92, range [45.03, 98.56]

Nearest PDB structures (foldseek):
  3lys-assembly6_F  TM=8.245E-01  e=1.020E+00  Lactococcus lactis subsp. lactis
  1z19-assembly1_A-2  TM=6.458E-01  e=9.025E-01  Lambdavirus lambda
  1z1g-assembly1_D  TM=6.800E-01  e=1.769E+00  Lambdavirus lambda
  1z19-assembly1_B-2  TM=6.286E-01  e=2.887E+00  Lambdavirus lambda

Organism: NCBI:txid634771

Solvent-accessible surface area (backbone atoms only — not comparable to full-atom values): 4859 Å² total; per-residue (Å²): 138,54,44,65,60,51,52,35,63,73,67,74,46,98,75,81,59,65,88,70,58,36,43,66,51,48,52,49,51,49,48,53,34,45,74,74,37,59,44,58,56,23,20,56,33,41,47,54,47,46,52,53,48,48,51,39,24,75,73,60,68,30,98,63,58,47,45,71,92,53,78,64,51,60,29,73,89,84,72,92,84,128

Mean predicted aligned error: 4.0 Å